Protein AF-A0A496Z1J7-F1 (afdb_monomer_lite)

Structure (mmCIF, N/CA/C/O backbone):
data_AF-A0A496Z1J7-F1
#
_entry.id   AF-A0A496Z1J7-F1
#
loop_
_atom_site.group_PDB
_atom_site.id
_atom_site.type_symbol
_atom_site.label_atom_id
_atom_site.label_alt_id
_atom_site.label_comp_id
_atom_site.label_asym_id
_atom_site.label_entity_id
_atom_site.label_seq_id
_atom_site.pdbx_PDB_ins_code
_atom_site.Cartn_x
_atom_site.Cartn_y
_atom_site.Cartn_z
_atom_site.occupancy
_atom_site.B_iso_or_equiv
_atom_site.auth_seq_id
_atom_site.auth_comp_id
_atom_site.auth_asym_id
_atom_site.auth_atom_id
_atom_site.pdbx_PDB_model_num
ATOM 1 N N . MET A 1 1 ? 1.223 25.699 -10.472 1.00 39.59 1 MET A N 1
ATOM 2 C CA . MET A 1 1 ? 1.418 24.495 -11.311 1.00 39.59 1 MET A CA 1
ATOM 3 C C . MET A 1 1 ? 0.111 23.728 -11.286 1.00 39.59 1 MET A C 1
ATOM 5 O O . MET A 1 1 ? -0.412 23.549 -10.197 1.00 39.59 1 MET A O 1
ATOM 9 N N . ALA A 1 2 ? -0.450 23.367 -12.440 1.00 40.69 2 ALA A N 1
ATOM 10 C CA . ALA A 1 2 ? -1.677 22.571 -12.484 1.00 40.69 2 ALA A CA 1
ATOM 11 C C . ALA A 1 2 ? -1.389 21.145 -11.988 1.00 40.69 2 ALA A C 1
ATOM 13 O O . ALA A 1 2 ? -0.360 20.569 -12.355 1.00 40.69 2 ALA A O 1
ATOM 14 N N . GLU A 1 3 ? -2.265 20.592 -11.147 1.00 50.66 3 GLU A N 1
ATOM 15 C CA . GLU A 1 3 ? -2.193 19.182 -10.765 1.00 50.66 3 GLU A CA 1
ATOM 16 C C . GLU A 1 3 ? -2.342 18.313 -12.017 1.00 50.66 3 GLU A C 1
ATOM 18 O O . GLU A 1 3 ? -3.267 18.493 -12.810 1.00 50.66 3 GLU A O 1
ATOM 23 N N . ARG A 1 4 ? -1.406 17.381 -12.228 1.00 54.38 4 ARG A N 1
ATOM 24 C CA . ARG A 1 4 ? -1.521 16.417 -13.324 1.00 54.38 4 ARG A CA 1
ATOM 25 C C . ARG A 1 4 ? -2.583 15.375 -12.962 1.00 54.38 4 ARG A C 1
ATOM 27 O O . ARG A 1 4 ? -2.565 14.895 -11.826 1.00 54.38 4 ARG A O 1
ATOM 34 N N . PRO A 1 5 ? -3.472 14.995 -13.896 1.00 50.28 5 PRO A N 1
ATOM 35 C CA . PRO A 1 5 ? -4.477 13.973 -13.640 1.00 50.28 5 PRO A CA 1
ATOM 36 C C . PRO A 1 5 ? -3.795 12.653 -13.265 1.00 50.28 5 PRO A C 1
ATOM 38 O O . PRO A 1 5 ? -2.957 12.132 -14.003 1.00 50.28 5 PRO A O 1
ATOM 41 N N . ARG A 1 6 ? -4.140 12.128 -12.089 1.00 60.84 6 ARG A N 1
ATOM 42 C CA . ARG A 1 6 ? -3.667 10.834 -11.589 1.00 60.84 6 ARG A CA 1
ATOM 43 C C . ARG A 1 6 ? -4.755 9.811 -11.833 1.00 60.84 6 ARG A C 1
ATOM 45 O O . ARG A 1 6 ? -5.913 10.053 -11.503 1.00 60.84 6 ARG A O 1
ATOM 52 N N . TRP A 1 7 ? -4.378 8.677 -12.400 1.00 60.06 7 TRP A N 1
ATOM 53 C CA . TRP A 1 7 ? -5.325 7.616 -12.700 1.00 60.06 7 TRP A CA 1
ATOM 54 C C . TRP A 1 7 ? -5.274 6.590 -11.563 1.00 60.06 7 TRP A C 1
ATOM 56 O O . TRP A 1 7 ? -4.186 6.068 -11.285 1.00 60.06 7 TRP A O 1
ATOM 66 N N . PRO A 1 8 ? -6.400 6.312 -10.879 1.00 62.84 8 PRO A N 1
ATOM 67 C CA . PRO A 1 8 ? -6.435 5.275 -9.859 1.00 62.84 8 PRO A CA 1
ATOM 68 C C . PRO A 1 8 ? -6.293 3.910 -10.542 1.00 62.84 8 PRO A C 1
ATOM 70 O O . PRO A 1 8 ? -7.141 3.513 -11.336 1.00 62.84 8 PRO A O 1
ATOM 73 N N . GLY A 1 9 ? -5.193 3.206 -10.265 1.00 66.88 9 GLY A N 1
ATOM 74 C CA . GLY A 1 9 ? -4.944 1.867 -10.811 1.00 66.88 9 GLY A CA 1
ATOM 75 C C . GLY A 1 9 ? -5.646 0.773 -10.005 1.00 66.88 9 GLY A C 1
ATOM 76 O O . GLY A 1 9 ? -6.247 -0.135 -10.569 1.00 66.88 9 GLY A O 1
ATOM 77 N N . PHE A 1 10 ? -5.595 0.881 -8.675 1.00 76.12 10 PHE A N 1
ATOM 78 C CA . PHE A 1 10 ? -6.224 -0.051 -7.737 1.00 76.12 10 PHE A CA 1
ATOM 79 C C . PHE A 1 10 ? -6.704 0.686 -6.494 1.00 76.12 10 PHE A C 1
ATOM 81 O O . PHE A 1 10 ? -6.102 1.688 -6.101 1.00 76.12 10 PHE A O 1
ATOM 88 N N . VAL A 1 11 ? -7.742 0.145 -5.862 1.00 86.50 11 VAL A N 1
ATOM 89 C CA . VAL A 1 11 ? -8.228 0.575 -4.553 1.00 86.50 11 VAL A CA 1
ATOM 90 C C . VAL A 1 11 ? -8.340 -0.631 -3.627 1.00 86.50 11 VAL A C 1
ATOM 92 O O . VAL A 1 11 ? -8.695 -1.719 -4.080 1.00 86.50 11 VAL A O 1
ATOM 95 N N . ASP A 1 12 ? -8.023 -0.435 -2.352 1.00 90.06 12 ASP A N 1
ATOM 96 C CA . ASP A 1 12 ? -8.300 -1.395 -1.285 1.00 90.06 12 ASP A CA 1
ATOM 97 C C . ASP A 1 12 ? -8.768 -0.662 -0.022 1.00 90.06 12 ASP A C 1
ATOM 99 O O . ASP A 1 12 ? -8.430 0.507 0.181 1.00 90.06 12 ASP A O 1
ATOM 103 N N . ILE A 1 13 ? -9.555 -1.327 0.818 1.00 91.19 13 ILE A N 1
ATOM 104 C CA . ILE A 1 13 ? -10.147 -0.743 2.027 1.00 91.19 13 ILE A CA 1
ATOM 105 C C . ILE A 1 13 ? -10.039 -1.728 3.189 1.00 91.19 13 ILE A C 1
ATOM 107 O O . ILE A 1 13 ? -10.219 -2.928 3.007 1.00 91.19 13 ILE A O 1
ATOM 111 N N . SER A 1 14 ? -9.732 -1.234 4.389 1.00 92.12 14 SER A N 1
ATOM 112 C CA . SER A 1 14 ? -9.737 -2.080 5.586 1.00 92.12 14 SER A CA 1
ATOM 113 C C . SER A 1 14 ? -11.168 -2.464 5.975 1.00 92.12 14 SER A C 1
ATOM 115 O O . SER A 1 14 ? -12.090 -1.673 5.793 1.00 92.12 14 SER A O 1
ATOM 117 N N . ASP A 1 15 ? -11.369 -3.638 6.581 1.00 90.31 15 ASP A N 1
ATOM 118 C CA . ASP A 1 15 ? -12.706 -4.148 6.949 1.00 90.31 15 ASP A CA 1
ATOM 119 C C . ASP A 1 15 ? -13.458 -3.213 7.909 1.00 90.31 15 ASP A C 1
ATOM 121 O O . ASP A 1 15 ? -14.684 -3.135 7.895 1.00 90.31 15 ASP A O 1
ATOM 125 N N . ASN A 1 16 ? -12.724 -2.467 8.739 1.00 86.06 16 ASN A N 1
ATOM 126 C CA . ASN A 1 16 ? -13.293 -1.449 9.625 1.00 86.06 16 ASN A CA 1
ATOM 127 C C . ASN A 1 16 ? -13.645 -0.128 8.913 1.00 86.06 16 ASN A C 1
ATOM 129 O O . ASN A 1 16 ? -14.025 0.835 9.577 1.00 86.06 16 ASN A O 1
ATOM 133 N N . GLY A 1 17 ? -13.446 -0.041 7.595 1.00 87.75 17 GLY A N 1
ATOM 134 C CA . GLY A 1 17 ? -13.676 1.147 6.772 1.00 87.75 17 GLY A CA 1
ATOM 135 C C . GLY A 1 17 ? -12.775 2.337 7.105 1.00 87.75 17 GLY A C 1
ATOM 136 O O . GLY A 1 17 ? -12.931 3.408 6.529 1.00 87.75 17 GLY A O 1
ATOM 137 N N . LYS A 1 18 ? -11.836 2.191 8.047 1.00 90.88 18 LYS A N 1
ATOM 138 C CA . LYS A 1 18 ? -11.060 3.308 8.591 1.00 90.88 18 LYS A CA 1
ATOM 139 C C . LYS A 1 18 ? -10.063 3.869 7.587 1.00 90.88 18 LYS A C 1
ATOM 141 O O . LYS A 1 18 ? -9.755 5.059 7.659 1.00 90.88 18 LYS A O 1
ATOM 146 N N . TYR A 1 19 ? -9.547 3.028 6.696 1.00 91.06 19 TYR A N 1
ATOM 147 C CA . TYR A 1 19 ? -8.493 3.395 5.767 1.00 91.06 19 TYR A CA 1
ATOM 148 C C . TYR A 1 19 ? -8.789 2.889 4.365 1.00 91.06 19 TYR A C 1
ATOM 150 O O . TYR A 1 19 ? -9.153 1.730 4.176 1.00 91.06 19 TYR A O 1
ATOM 158 N N . ILE A 1 20 ? -8.556 3.762 3.392 1.00 89.69 20 ILE A N 1
ATOM 159 C CA . ILE A 1 20 ? -8.670 3.474 1.966 1.00 89.69 20 ILE A CA 1
ATOM 160 C C . ILE A 1 20 ? -7.301 3.724 1.337 1.00 89.69 20 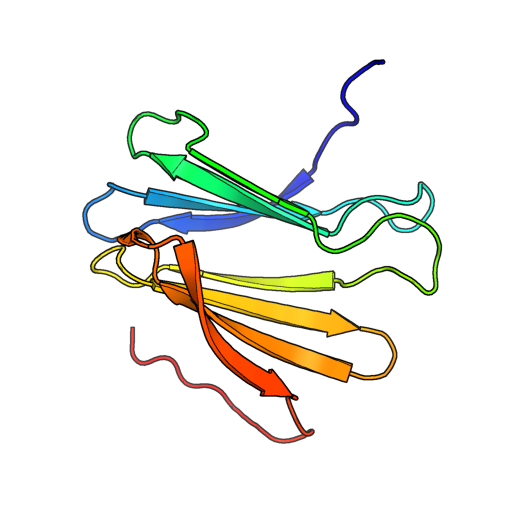ILE A C 1
ATOM 162 O O . ILE A 1 20 ? -6.646 4.729 1.622 1.00 89.69 20 ILE A O 1
ATOM 166 N N . VAL A 1 21 ? -6.857 2.811 0.483 1.00 87.81 21 VAL A N 1
ATOM 167 C CA . VAL A 1 21 ? -5.570 2.880 -0.207 1.00 87.81 21 VAL A CA 1
ATOM 168 C C . VAL A 1 21 ? -5.818 2.944 -1.702 1.00 87.81 21 VAL A C 1
ATOM 170 O O . VAL A 1 21 ? -6.439 2.045 -2.255 1.00 87.81 21 VAL A O 1
ATOM 173 N N . PHE A 1 22 ? -5.290 3.972 -2.362 1.00 86.12 22 PHE A N 1
ATOM 174 C CA . PHE A 1 22 ? -5.302 4.102 -3.815 1.00 86.12 22 PHE A CA 1
ATOM 175 C C . PHE A 1 22 ? -3.898 3.973 -4.371 1.00 86.12 22 PHE A C 1
ATOM 177 O O . PHE A 1 22 ? -2.978 4.659 -3.930 1.00 86.12 22 PHE A O 1
ATOM 184 N N . VAL A 1 23 ? -3.739 3.140 -5.391 1.00 81.06 23 VAL A N 1
ATOM 185 C CA . VAL A 1 23 ? -2.534 3.144 -6.213 1.00 81.06 23 VAL A CA 1
ATOM 186 C C . VAL A 1 23 ? -2.664 4.245 -7.257 1.00 81.06 23 VAL A C 1
ATOM 188 O O . VAL A 1 23 ? -3.565 4.212 -8.094 1.00 81.06 23 VAL A O 1
ATOM 191 N N . ASN A 1 24 ? -1.721 5.180 -7.237 1.00 77.50 24 ASN A N 1
ATOM 192 C CA . ASN A 1 24 ? -1.611 6.235 -8.232 1.00 77.50 24 ASN A CA 1
ATOM 193 C C . ASN A 1 24 ? -0.661 5.782 -9.333 1.00 77.50 24 ASN A C 1
ATOM 195 O O . ASN A 1 24 ? 0.510 5.486 -9.071 1.00 77.50 24 ASN A O 1
ATOM 199 N N . TRP A 1 25 ? -1.150 5.750 -10.568 1.00 70.88 25 TRP A N 1
ATOM 200 C CA . TRP A 1 25 ? -0.306 5.534 -11.734 1.00 70.88 25 TRP A CA 1
ATOM 201 C C . TRP A 1 25 ? -0.048 6.842 -12.467 1.00 70.88 25 TRP A C 1
ATOM 203 O O . TRP A 1 25 ? -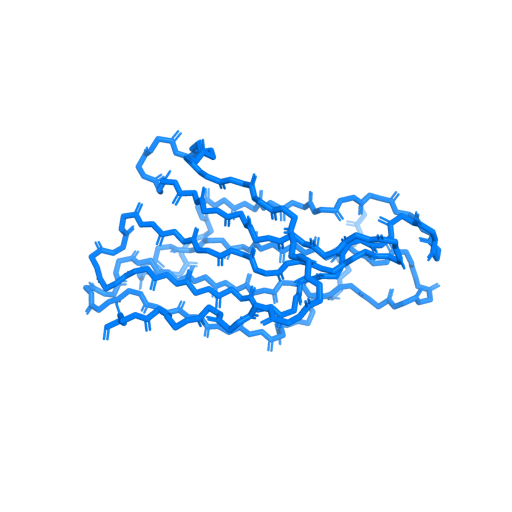0.967 7.596 -12.791 1.00 70.88 25 TRP A O 1
ATOM 213 N N . GLY A 1 26 ? 1.227 7.083 -12.754 1.00 61.34 26 GLY A N 1
ATOM 214 C CA . GLY A 1 26 ? 1.666 8.090 -13.700 1.00 61.34 26 GLY A CA 1
ATOM 215 C C . GLY A 1 26 ? 1.973 7.456 -15.056 1.00 61.34 26 GLY A C 1
ATOM 216 O O . GLY A 1 26 ? 2.498 6.345 -15.123 1.00 61.34 26 GLY A O 1
ATOM 217 N N . TRP A 1 27 ? 1.641 8.154 -16.142 1.00 55.38 27 TRP A N 1
ATOM 218 C CA . TRP A 1 27 ? 1.871 7.675 -17.505 1.00 55.38 27 TRP A CA 1
ATOM 219 C C . TRP A 1 27 ? 3.362 7.618 -17.887 1.00 55.38 27 TRP A C 1
ATOM 221 O O . TRP A 1 27 ? 4.164 8.472 -17.497 1.00 55.38 27 TRP A O 1
ATOM 231 N N . TYR A 1 28 ? 3.688 6.599 -18.691 1.00 46.81 28 TYR A N 1
ATOM 232 C CA . TYR A 1 28 ? 5.024 6.189 -19.155 1.00 46.81 28 TYR A CA 1
ATOM 233 C C . TYR A 1 28 ? 5.805 7.293 -19.887 1.00 46.81 28 TYR A C 1
ATOM 235 O O . TYR A 1 28 ? 7.024 7.387 -19.729 1.00 46.81 28 TYR A O 1
ATOM 243 N N . ASP A 1 29 ? 5.107 8.146 -20.639 1.00 48.59 29 ASP A N 1
ATOM 244 C CA . ASP A 1 29 ? 5.728 9.120 -21.545 1.00 48.59 29 ASP A CA 1
ATOM 245 C C . ASP A 1 29 ? 5.873 10.527 -20.944 1.00 48.59 29 ASP A C 1
ATOM 247 O O . ASP A 1 29 ? 6.621 11.350 -21.466 1.00 48.59 29 ASP A O 1
ATOM 251 N N . GLU A 1 30 ? 5.232 10.801 -19.803 1.00 48.94 30 GLU A N 1
ATOM 252 C CA . GLU A 1 30 ? 5.201 12.145 -19.200 1.00 48.94 30 GLU A CA 1
ATOM 253 C C . GLU A 1 30 ? 6.070 12.287 -17.940 1.00 48.94 30 GLU A C 1
ATOM 255 O O . GLU A 1 30 ? 6.036 13.319 -17.257 1.00 48.94 30 GLU A O 1
ATOM 260 N N . GLY A 1 31 ? 6.842 11.251 -17.598 1.00 49.00 31 GLY A N 1
ATOM 261 C CA . GLY A 1 31 ? 7.564 11.198 -16.325 1.00 49.00 31 GLY A CA 1
ATOM 262 C C . GLY A 1 31 ? 6.616 11.073 -15.131 1.00 49.00 31 GLY A C 1
ATOM 263 O O . GLY A 1 31 ? 6.868 11.662 -14.081 1.00 49.00 31 GLY A O 1
ATOM 264 N N . GLY A 1 32 ? 5.505 10.357 -15.316 1.00 50.75 32 GLY A N 1
ATOM 265 C CA . GLY A 1 32 ? 4.509 10.149 -14.280 1.00 50.75 32 GLY A CA 1
ATOM 266 C C . GLY A 1 32 ? 5.060 9.379 -13.076 1.00 50.75 32 GLY A C 1
ATOM 267 O O . GLY A 1 32 ? 5.950 8.544 -13.197 1.00 50.75 32 GLY A O 1
ATOM 268 N N . PHE A 1 33 ? 4.509 9.667 -11.900 1.00 58.00 33 PHE A N 1
ATOM 269 C CA . PHE A 1 33 ? 4.911 9.054 -10.639 1.00 58.00 33 PHE A CA 1
ATOM 270 C C . PHE A 1 33 ? 4.044 7.829 -10.343 1.00 58.00 33 PHE A C 1
ATOM 272 O O . PHE A 1 33 ? 2.818 7.921 -10.344 1.00 58.00 33 PHE A O 1
ATOM 279 N N . GLY A 1 34 ? 4.676 6.689 -10.060 1.00 70.38 34 GLY A N 1
ATOM 280 C CA . GLY A 1 34 ? 4.013 5.581 -9.379 1.00 70.38 34 GLY A CA 1
ATOM 281 C C . GLY A 1 34 ? 3.948 5.895 -7.890 1.00 70.38 34 GLY A C 1
ATOM 282 O O . GLY A 1 34 ? 4.964 6.227 -7.284 1.00 70.38 34 GLY A O 1
ATOM 283 N N . GLY A 1 35 ? 2.774 5.822 -7.281 1.00 78.00 35 GLY A N 1
ATOM 284 C CA . GLY A 1 35 ? 2.610 6.189 -5.882 1.00 78.00 35 GLY A CA 1
ATOM 285 C C . GLY A 1 35 ? 1.427 5.510 -5.232 1.00 78.00 35 GLY A C 1
ATOM 286 O O . GLY A 1 35 ? 0.706 4.737 -5.861 1.00 78.00 35 GLY A O 1
ATOM 287 N N . ILE A 1 36 ? 1.236 5.812 -3.956 1.00 81.56 36 ILE A N 1
ATOM 288 C CA . ILE A 1 36 ? 0.066 5.394 -3.198 1.00 81.56 36 ILE A CA 1
ATOM 289 C C . ILE A 1 36 ? -0.451 6.571 -2.389 1.00 81.56 36 ILE A C 1
ATOM 291 O O . ILE A 1 36 ? 0.332 7.241 -1.716 1.00 81.56 36 ILE A O 1
ATOM 295 N N . SER A 1 37 ? -1.760 6.780 -2.428 1.00 85.81 37 SER A N 1
ATOM 296 C CA . SER A 1 37 ? -2.461 7.704 -1.545 1.00 85.81 37 SER A CA 1
ATOM 297 C C . SER A 1 37 ? -3.273 6.930 -0.514 1.00 85.81 37 SER A C 1
ATOM 299 O O . SER A 1 37 ? -3.929 5.939 -0.828 1.00 85.81 37 SER A O 1
ATOM 301 N N . PHE A 1 38 ? -3.218 7.398 0.726 1.00 86.38 38 PHE A N 1
ATOM 302 C CA . PHE A 1 38 ? -3.943 6.871 1.871 1.00 86.38 38 PHE A CA 1
ATOM 303 C C . PHE A 1 38 ? -5.001 7.872 2.271 1.00 86.38 38 PHE A C 1
ATOM 305 O O . PHE A 1 38 ? -4.678 9.037 2.501 1.00 86.38 38 PHE A O 1
ATOM 312 N N . TYR A 1 39 ? -6.225 7.401 2.426 1.00 89.62 39 TYR A N 1
ATOM 313 C CA . TYR A 1 39 ? -7.347 8.192 2.896 1.00 89.62 39 TYR A CA 1
ATOM 314 C C . TYR A 1 39 ? -7.928 7.572 4.160 1.00 89.62 39 TYR A C 1
ATOM 316 O O . TYR A 1 39 ? -7.756 6.375 4.411 1.00 89.62 39 TYR A O 1
ATOM 324 N N . ASN A 1 40 ? -8.605 8.381 4.967 1.00 91.31 40 ASN A N 1
ATOM 325 C CA . ASN A 1 40 ? -9.470 7.857 6.018 1.00 91.31 40 ASN A CA 1
ATOM 326 C C . ASN A 1 40 ? -10.826 7.411 5.431 1.00 91.31 40 ASN A C 1
ATOM 328 O O . ASN A 1 40 ? -11.130 7.669 4.266 1.00 91.31 40 ASN A O 1
ATOM 332 N N . GLY A 1 41 ? -11.665 6.781 6.255 1.00 89.50 41 GLY A N 1
ATOM 333 C CA . GLY A 1 41 ? -13.020 6.365 5.871 1.00 89.50 41 GLY A CA 1
ATOM 334 C C . GLY A 1 41 ? -13.975 7.501 5.486 1.00 89.50 41 GLY A C 1
ATOM 335 O O . GLY A 1 41 ? -15.016 7.237 4.896 1.00 89.50 41 GLY A O 1
ATOM 336 N N . ASN A 1 42 ? -13.617 8.756 5.777 1.00 93.06 42 ASN A N 1
ATOM 337 C CA . ASN A 1 42 ? -14.379 9.940 5.373 1.00 93.06 42 ASN A CA 1
ATOM 338 C C . ASN A 1 42 ? -13.920 10.503 4.016 1.00 93.06 42 ASN A C 1
ATOM 340 O O . ASN A 1 42 ? -14.536 11.434 3.507 1.00 93.06 42 ASN A O 1
ATOM 344 N N . GLY A 1 43 ? -12.851 9.955 3.425 1.00 88.69 43 GLY A N 1
ATOM 345 C CA . GLY A 1 43 ? -12.280 10.434 2.168 1.00 88.69 43 GLY A CA 1
ATOM 346 C C . GLY A 1 43 ? -11.238 11.547 2.315 1.00 88.69 43 GLY A C 1
ATOM 347 O O . GLY A 1 43 ? -10.835 12.121 1.306 1.00 88.69 43 GLY A O 1
ATOM 348 N N . ASP A 1 44 ? -10.754 11.838 3.525 1.00 91.88 44 ASP A N 1
ATOM 349 C CA . ASP A 1 44 ? -9.664 12.798 3.725 1.00 91.88 44 ASP A CA 1
ATOM 350 C C . ASP A 1 44 ? -8.317 12.147 3.414 1.00 91.88 44 ASP A C 1
ATOM 352 O O . ASP A 1 44 ? -8.006 11.069 3.930 1.00 91.88 44 ASP A O 1
ATOM 356 N N . LEU A 1 45 ? -7.487 12.819 2.612 1.00 89.06 45 LEU A N 1
ATOM 357 C CA . LEU A 1 45 ? -6.126 12.374 2.322 1.00 89.06 45 LEU A CA 1
ATOM 358 C C . LEU A 1 45 ? -5.273 12.446 3.598 1.00 89.06 45 LEU A C 1
ATOM 360 O O . LEU A 1 45 ? -5.009 13.520 4.129 1.00 89.06 45 LEU A O 1
ATOM 364 N N . LEU A 1 46 ? -4.797 11.294 4.063 1.00 86.88 46 LEU A N 1
ATOM 365 C CA . LEU A 1 46 ? -3.909 11.172 5.219 1.00 86.88 46 LEU A CA 1
ATOM 366 C C . LEU A 1 46 ? -2.437 11.243 4.827 1.00 86.88 46 LEU A C 1
ATOM 368 O O . LEU A 1 46 ? -1.615 11.793 5.560 1.00 86.88 46 LEU A O 1
ATOM 372 N N . LYS A 1 47 ? -2.080 10.605 3.709 1.00 83.50 47 LYS A N 1
ATOM 373 C CA . LYS A 1 47 ? -0.692 10.497 3.264 1.00 83.50 47 LYS A CA 1
ATOM 374 C C . LYS A 1 47 ? -0.611 10.184 1.788 1.00 83.50 47 LYS A C 1
ATOM 376 O O . LYS A 1 47 ? -1.422 9.439 1.254 1.00 83.50 47 LYS A O 1
ATOM 381 N N . GLU A 1 48 ? 0.464 10.647 1.178 1.00 82.81 48 GLU A N 1
ATOM 382 C CA . GLU A 1 48 ? 0.883 10.196 -0.132 1.00 82.81 48 GLU A CA 1
ATOM 383 C C . GLU A 1 48 ? 2.333 9.716 -0.091 1.00 82.81 48 GLU A C 1
ATOM 385 O O . GLU A 1 48 ? 3.192 10.313 0.561 1.00 82.81 48 GLU A O 1
ATOM 390 N N . ILE A 1 49 ? 2.599 8.605 -0.771 1.00 77.50 49 ILE A N 1
ATOM 391 C CA . ILE A 1 49 ? 3.940 8.077 -0.986 1.00 77.50 49 ILE A CA 1
ATOM 392 C C . ILE A 1 49 ? 4.185 8.061 -2.483 1.00 77.50 49 ILE A C 1
ATOM 394 O O . ILE A 1 49 ? 3.509 7.351 -3.224 1.00 77.50 49 ILE A O 1
ATOM 398 N N . SER A 1 50 ? 5.174 8.832 -2.916 1.00 75.88 50 SER A N 1
ATOM 399 C CA . SER A 1 50 ? 5.608 8.877 -4.306 1.00 75.88 50 SER A CA 1
ATOM 400 C C . SER A 1 50 ? 6.880 8.050 -4.475 1.00 75.88 50 SER A C 1
ATOM 402 O O . SER A 1 50 ? 7.876 8.270 -3.783 1.00 75.88 50 SER A O 1
ATOM 404 N N . PHE A 1 51 ? 6.856 7.082 -5.388 1.00 69.25 51 PHE A N 1
ATOM 405 C CA . PHE A 1 51 ? 8.004 6.251 -5.728 1.00 69.25 51 PHE A CA 1
ATOM 406 C C . PHE A 1 51 ? 8.676 6.783 -7.000 1.00 69.25 51 PHE A C 1
ATOM 408 O O . PHE A 1 51 ? 8.560 6.203 -8.074 1.00 69.25 51 PHE A O 1
ATOM 415 N N . GLY A 1 52 ? 9.435 7.871 -6.831 1.00 59.94 52 GLY A N 1
ATOM 416 C CA . GLY A 1 52 ? 10.471 8.319 -7.767 1.00 59.94 52 GLY A CA 1
ATOM 417 C C . GLY A 1 52 ? 10.028 9.270 -8.884 1.00 59.94 52 GLY A C 1
ATOM 418 O O . GLY A 1 52 ? 9.000 9.082 -9.526 1.00 59.94 52 GLY A O 1
ATOM 419 N N . SER A 1 53 ? 10.871 10.280 -9.120 1.00 48.53 53 SER A N 1
ATOM 420 C CA . SER A 1 53 ? 10.782 11.308 -10.161 1.00 48.53 53 SER A CA 1
ATOM 421 C C . SER A 1 53 ? 11.581 10.948 -11.418 1.00 48.53 53 SER A C 1
ATOM 423 O O . SER A 1 53 ? 12.806 10.871 -11.357 1.00 48.53 53 SER A O 1
ATOM 425 N N . GLY A 1 54 ? 10.900 10.860 -12.564 1.00 44.66 54 GLY A N 1
ATOM 426 C CA . GLY A 1 54 ? 11.472 11.180 -13.879 1.00 44.66 54 GLY A CA 1
ATOM 427 C C . GLY A 1 54 ? 12.103 10.038 -14.695 1.00 44.66 54 GLY A C 1
ATOM 428 O O . GLY A 1 54 ? 13.038 9.366 -14.268 1.00 44.66 54 GLY A O 1
ATOM 429 N N . GLY A 1 55 ? 11.641 9.920 -15.948 1.00 47.12 55 GLY A N 1
ATOM 430 C CA . GLY A 1 55 ? 12.291 9.195 -17.050 1.00 47.12 55 GLY A CA 1
ATOM 431 C C . GLY A 1 55 ? 12.099 7.670 -17.076 1.00 47.12 55 GLY A C 1
ATOM 432 O O . GLY A 1 55 ? 11.931 7.026 -16.045 1.00 47.12 55 GLY A O 1
ATOM 433 N N . LYS A 1 56 ? 12.191 7.067 -18.277 1.00 49.91 56 LYS A N 1
ATOM 434 C CA . LYS A 1 56 ? 12.000 5.617 -18.543 1.00 49.91 56 LYS A CA 1
ATOM 435 C C . LYS A 1 56 ? 12.804 4.669 -17.632 1.00 49.91 56 LYS A C 1
ATOM 437 O O . LYS A 1 56 ? 12.464 3.492 -17.538 1.00 49.91 56 LYS A O 1
ATOM 442 N N . SER A 1 57 ? 13.879 5.147 -17.004 1.00 49.38 57 SER A N 1
ATOM 443 C CA . SER A 1 57 ? 14.796 4.375 -16.154 1.00 49.38 57 SER A CA 1
ATOM 444 C C . SER A 1 57 ? 14.562 4.520 -14.645 1.00 49.38 57 SER A C 1
ATOM 446 O O . SER A 1 57 ? 15.133 3.729 -13.899 1.00 49.38 57 SER A O 1
ATOM 448 N N . GLY A 1 58 ? 13.768 5.502 -14.199 1.00 50.97 58 GLY A N 1
ATOM 449 C CA . GLY A 1 58 ? 13.479 5.768 -12.779 1.00 50.97 58 GLY A CA 1
ATOM 450 C C . GLY A 1 58 ? 12.093 5.310 -12.316 1.00 50.97 58 GLY A C 1
ATOM 451 O O . GLY A 1 58 ? 11.761 5.441 -11.138 1.00 50.97 58 GLY A O 1
ATOM 452 N N . LEU A 1 59 ? 11.274 4.780 -13.230 1.00 56.91 59 LEU A N 1
ATOM 453 C CA . LEU A 1 59 ? 9.901 4.375 -12.941 1.00 56.91 59 LEU A CA 1
ATOM 454 C C . LEU A 1 59 ? 9.878 3.094 -12.102 1.00 56.91 59 LEU A C 1
ATOM 456 O O . LEU A 1 59 ? 10.132 1.992 -12.600 1.00 56.91 59 LEU A O 1
ATOM 460 N N . ARG A 1 60 ? 9.530 3.239 -10.821 1.00 66.44 60 ARG A N 1
ATOM 461 C CA . ARG A 1 60 ? 9.069 2.129 -9.988 1.00 66.44 60 ARG A CA 1
ATOM 462 C C . ARG A 1 60 ? 7.554 2.008 -10.144 1.00 66.44 60 ARG A C 1
ATOM 464 O O . ARG A 1 60 ? 6.796 2.883 -9.741 1.00 66.44 60 ARG A O 1
ATOM 471 N N . TRP A 1 61 ? 7.124 0.900 -10.728 1.00 70.81 61 TRP A N 1
ATOM 472 C CA . TRP A 1 61 ? 5.728 0.600 -11.008 1.00 70.81 61 TRP A CA 1
ATOM 473 C C . TRP A 1 61 ? 5.092 -0.036 -9.788 1.00 70.81 61 TRP A C 1
ATOM 475 O O . TRP A 1 61 ? 5.605 -1.029 -9.284 1.00 70.81 61 TRP A O 1
ATOM 485 N N . ILE A 1 62 ? 3.956 0.477 -9.331 1.00 74.94 62 ILE A N 1
ATOM 486 C CA . ILE A 1 62 ? 3.162 -0.232 -8.329 1.00 74.94 62 ILE A CA 1
ATOM 487 C C . ILE A 1 62 ? 2.275 -1.235 -9.058 1.00 74.94 6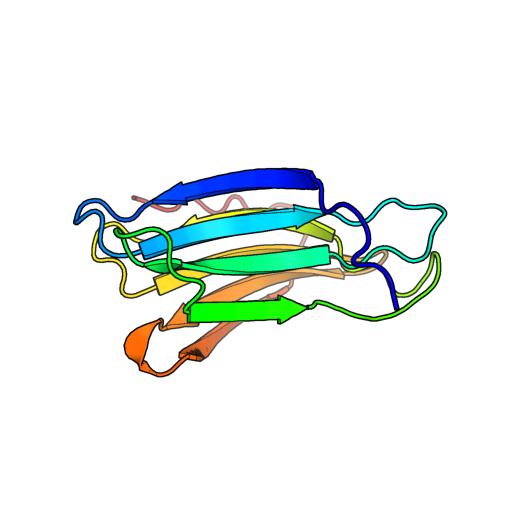2 ILE A C 1
ATOM 489 O O . ILE A 1 62 ? 1.364 -0.852 -9.790 1.00 74.94 62 ILE A O 1
ATOM 493 N N . ARG A 1 63 ? 2.572 -2.523 -8.881 1.00 76.12 63 ARG A N 1
ATOM 494 C CA . ARG A 1 63 ? 1.826 -3.633 -9.488 1.00 76.12 63 ARG A CA 1
ATOM 495 C C . ARG A 1 63 ? 0.572 -3.966 -8.698 1.00 76.12 63 ARG A C 1
ATOM 497 O O . ARG A 1 63 ? -0.427 -4.348 -9.293 1.00 76.12 63 ARG A O 1
ATOM 504 N N . LYS A 1 64 ? 0.645 -3.852 -7.372 1.00 78.88 64 LYS A N 1
ATOM 505 C CA . LYS A 1 64 ? -0.475 -4.099 -6.467 1.00 78.88 64 LYS A CA 1
ATOM 506 C C . LYS A 1 64 ? -0.223 -3.413 -5.132 1.00 78.88 64 LYS A C 1
ATOM 508 O O . LYS A 1 64 ? 0.923 -3.321 -4.693 1.00 78.88 64 LYS A O 1
ATOM 513 N N . ALA A 1 65 ? -1.294 -2.996 -4.481 1.00 83.12 65 ALA A N 1
ATOM 514 C CA . ALA A 1 65 ? -1.288 -2.675 -3.067 1.00 83.12 65 ALA A CA 1
ATOM 515 C C . ALA A 1 65 ? -2.455 -3.389 -2.389 1.00 83.12 65 ALA A C 1
ATOM 517 O O . ALA A 1 65 ? -3.442 -3.709 -3.052 1.00 83.12 65 ALA A O 1
ATOM 518 N N . CYS A 1 66 ? -2.318 -3.660 -1.098 1.00 87.44 66 CYS A N 1
ATOM 519 C CA . CYS A 1 66 ? -3.424 -4.111 -0.266 1.00 87.44 66 CYS A CA 1
ATOM 520 C C . CYS A 1 66 ? -3.249 -3.628 1.171 1.00 87.44 66 CYS A C 1
ATOM 522 O O . CYS A 1 66 ? -2.116 -3.434 1.623 1.00 87.44 66 CYS A O 1
ATOM 524 N N . ILE A 1 67 ? -4.354 -3.467 1.885 1.00 89.75 67 ILE A N 1
ATOM 525 C CA . ILE A 1 67 ? -4.397 -3.126 3.303 1.00 89.75 67 ILE A CA 1
ATOM 526 C C . ILE A 1 67 ? -4.889 -4.333 4.110 1.00 89.75 67 ILE A C 1
ATOM 528 O O . ILE A 1 67 ? -5.686 -5.137 3.636 1.00 89.75 67 ILE A O 1
ATOM 532 N N . SER A 1 68 ? -4.366 -4.520 5.320 1.00 90.62 68 SER A N 1
ATOM 533 C CA . SER A 1 68 ? -4.838 -5.579 6.212 1.00 90.62 68 SER A CA 1
ATOM 534 C C . SER A 1 68 ? -6.255 -5.285 6.710 1.00 90.62 68 SER A C 1
ATOM 536 O O . SER A 1 68 ? -6.642 -4.124 6.849 1.00 90.62 68 SER A O 1
ATOM 538 N N . ARG A 1 69 ? -7.014 -6.338 7.051 1.00 88.25 69 ARG A N 1
ATOM 539 C CA . ARG A 1 69 ? -8.386 -6.221 7.586 1.00 88.25 69 ARG A CA 1
ATOM 540 C C . ARG A 1 69 ? -8.490 -5.256 8.768 1.00 88.25 69 ARG A C 1
ATOM 542 O O . ARG A 1 69 ? -9.396 -4.433 8.837 1.00 88.25 69 ARG A O 1
ATOM 549 N N . ASP A 1 70 ? -7.529 -5.333 9.686 1.00 89.56 70 ASP A N 1
ATOM 550 C CA . ASP A 1 70 ? -7.457 -4.471 10.870 1.00 89.56 70 ASP A CA 1
ATOM 551 C C . ASP A 1 70 ? -7.013 -3.026 10.556 1.00 89.56 70 ASP A C 1
ATOM 553 O O . ASP A 1 70 ? -7.095 -2.146 11.415 1.00 89.56 70 ASP A O 1
ATOM 557 N N . GLY A 1 71 ? -6.562 -2.762 9.328 1.00 89.31 71 GLY A N 1
ATOM 558 C CA . GLY A 1 71 ? -6.071 -1.466 8.874 1.00 89.31 71 GLY A CA 1
ATOM 559 C C . GLY A 1 71 ? -4.701 -1.080 9.435 1.00 89.31 71 GLY A C 1
ATOM 560 O O . GLY A 1 71 ? -4.285 0.067 9.281 1.00 89.31 71 GLY A O 1
ATOM 561 N N . ASN A 1 72 ? -3.993 -1.994 10.103 1.00 90.75 72 ASN A N 1
ATOM 562 C CA . ASN A 1 72 ? -2.703 -1.696 10.723 1.00 90.75 72 ASN A CA 1
ATOM 563 C C . ASN A 1 72 ? -1.521 -1.833 9.766 1.00 90.75 72 ASN A C 1
ATOM 565 O O . ASN A 1 72 ? -0.458 -1.275 10.039 1.00 90.75 72 ASN A O 1
ATOM 569 N N . TYR A 1 73 ? -1.681 -2.544 8.654 1.00 90.69 73 TYR A N 1
ATOM 570 C CA . TYR A 1 73 ? -0.616 -2.791 7.695 1.00 90.69 73 TYR A CA 1
ATOM 571 C C . TYR A 1 73 ? -1.081 -2.537 6.272 1.00 90.69 73 TYR A C 1
ATOM 573 O O . TYR A 1 73 ? -2.244 -2.736 5.941 1.00 90.69 73 TYR A O 1
ATOM 581 N N . TYR A 1 74 ? -0.147 -2.172 5.401 1.00 89.12 74 TYR A N 1
ATOM 582 C CA . TYR A 1 74 ? -0.355 -2.279 3.962 1.00 89.12 74 TYR A CA 1
ATOM 583 C C . TYR A 1 74 ? 0.889 -2.828 3.285 1.00 89.12 74 TYR A C 1
ATOM 585 O O . TYR A 1 74 ? 2.020 -2.547 3.693 1.00 89.12 74 TYR A O 1
ATOM 593 N N . ALA A 1 75 ? 0.670 -3.614 2.240 1.00 87.75 75 ALA A N 1
ATOM 594 C CA . ALA A 1 75 ? 1.719 -4.168 1.410 1.00 87.75 75 ALA A CA 1
ATOM 595 C C . ALA A 1 75 ? 1.692 -3.515 0.032 1.00 87.75 75 ALA A C 1
ATOM 597 O O . ALA A 1 75 ? 0.631 -3.261 -0.536 1.00 87.75 75 ALA A O 1
ATOM 598 N N . ILE A 1 76 ? 2.877 -3.276 -0.515 1.00 84.75 76 ILE A N 1
ATOM 599 C CA . ILE A 1 76 ? 3.077 -2.760 -1.863 1.00 84.75 76 ILE A CA 1
ATOM 600 C C . ILE A 1 76 ? 3.925 -3.763 -2.620 1.00 84.75 76 ILE A C 1
ATOM 602 O O . ILE A 1 76 ? 5.072 -4.000 -2.248 1.00 84.75 76 ILE A O 1
ATOM 606 N N . ALA A 1 77 ? 3.391 -4.298 -3.711 1.00 82.81 77 ALA A N 1
ATOM 607 C CA . ALA A 1 77 ? 4.184 -4.968 -4.724 1.00 82.81 77 ALA A CA 1
ATOM 608 C C . ALA A 1 77 ? 4.602 -3.929 -5.763 1.00 82.81 77 ALA A C 1
ATOM 610 O O . ALA A 1 77 ? 3.767 -3.350 -6.464 1.00 82.81 77 ALA A O 1
ATOM 611 N N . SER A 1 78 ? 5.904 -3.693 -5.852 1.00 78.94 78 SER A N 1
ATOM 612 C CA . SER A 1 78 ? 6.492 -2.768 -6.807 1.00 78.94 78 SER A CA 1
ATOM 613 C C . SER A 1 78 ? 7.435 -3.490 -7.753 1.00 78.94 78 SER A C 1
ATOM 615 O O . SER A 1 78 ? 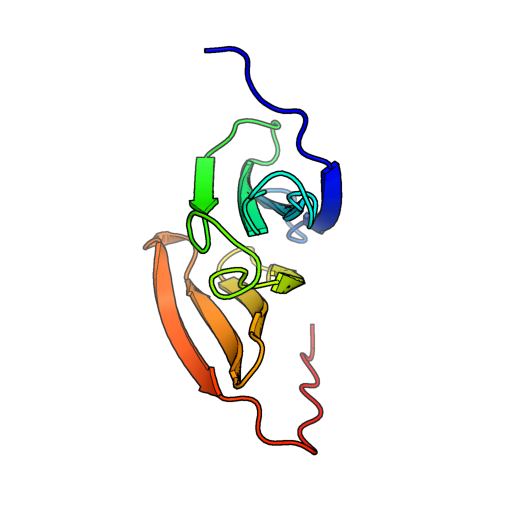8.116 -4.438 -7.372 1.00 78.94 78 SER A O 1
ATOM 617 N N . ASP A 1 79 ? 7.481 -3.023 -8.987 1.00 76.44 79 ASP A N 1
ATOM 618 C CA . ASP A 1 79 ? 8.339 -3.542 -10.031 1.00 76.44 79 ASP A CA 1
ATOM 619 C C . ASP A 1 79 ? 9.249 -2.431 -10.552 1.00 76.44 79 ASP A C 1
ATOM 621 O O . ASP A 1 79 ? 8.860 -1.270 -10.683 1.00 76.44 79 ASP A O 1
ATOM 625 N N . HIS A 1 80 ? 10.492 -2.787 -10.819 1.00 72.94 80 HIS A N 1
ATOM 626 C CA . HIS A 1 80 ? 11.487 -1.918 -11.417 1.00 72.94 80 HIS A CA 1
ATOM 627 C C . HIS A 1 80 ? 12.252 -2.751 -12.432 1.00 72.94 80 HIS A C 1
ATOM 629 O O . HIS A 1 80 ? 12.425 -3.947 -12.217 1.00 72.94 80 HIS A O 1
ATOM 635 N N . ARG A 1 81 ? 12.781 -2.113 -13.485 1.00 69.06 81 ARG A N 1
ATOM 636 C CA . ARG A 1 81 ? 13.411 -2.784 -14.641 1.00 69.06 81 ARG A CA 1
ATOM 637 C C . ARG A 1 81 ? 14.313 -3.974 -14.279 1.00 69.06 81 ARG A C 1
AT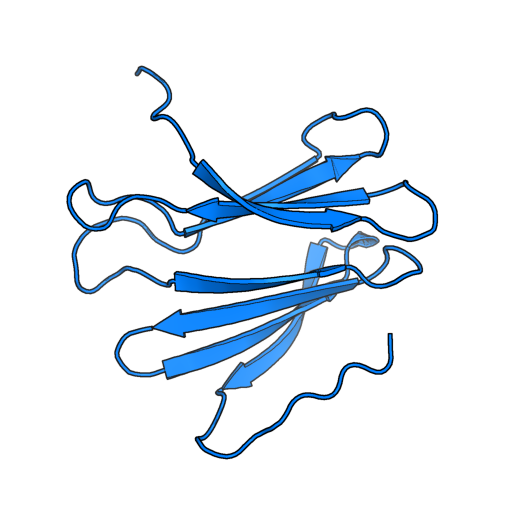OM 639 O O . ARG A 1 81 ? 14.336 -4.952 -15.012 1.00 69.06 81 ARG A O 1
ATOM 646 N N . ASN A 1 82 ? 15.027 -3.881 -13.157 1.00 66.88 82 ASN A N 1
ATOM 647 C CA . ASN A 1 82 ? 15.966 -4.905 -12.710 1.00 66.88 82 ASN A CA 1
ATOM 648 C C . ASN A 1 82 ? 15.589 -5.574 -11.379 1.00 66.88 82 ASN A C 1
ATOM 650 O O . ASN A 1 82 ? 16.297 -6.483 -10.977 1.00 66.88 82 ASN A O 1
ATOM 654 N N . ASN A 1 83 ? 14.563 -5.105 -10.655 1.00 72.94 83 ASN A N 1
ATOM 655 C CA . ASN A 1 83 ? 14.275 -5.548 -9.285 1.00 72.94 83 ASN A CA 1
ATOM 656 C C . ASN A 1 83 ? 12.809 -5.301 -8.898 1.00 72.94 83 ASN A C 1
ATOM 658 O O . ASN A 1 83 ? 12.420 -4.161 -8.634 1.00 72.94 83 ASN A O 1
ATOM 662 N N . SER A 1 84 ? 12.028 -6.371 -8.764 1.00 79.38 84 SER A N 1
ATOM 663 C CA . SER A 1 84 ? 10.724 -6.332 -8.095 1.00 79.38 84 SER A CA 1
ATOM 664 C C . SER A 1 84 ? 10.891 -6.423 -6.575 1.00 79.38 84 SER A C 1
ATOM 666 O O . SER A 1 84 ? 11.767 -7.134 -6.082 1.00 79.38 84 SER A O 1
ATOM 668 N N . LYS A 1 85 ? 10.066 -5.700 -5.815 1.00 82.06 85 LYS A N 1
ATOM 669 C CA . LYS A 1 85 ? 10.077 -5.685 -4.345 1.00 82.06 85 LYS A CA 1
ATOM 670 C C . LYS A 1 85 ? 8.676 -5.765 -3.775 1.00 82.06 85 LYS A C 1
ATOM 672 O O . LYS A 1 85 ? 7.758 -5.157 -4.326 1.00 82.06 85 LYS A O 1
ATOM 677 N N . VAL A 1 86 ? 8.548 -6.417 -2.626 1.00 84.75 86 VAL A N 1
ATOM 678 C CA . VAL A 1 86 ? 7.377 -6.265 -1.763 1.00 84.75 86 VAL A CA 1
ATOM 679 C C . VAL A 1 86 ? 7.797 -5.534 -0.500 1.00 84.75 86 VAL A C 1
ATOM 681 O O . VAL A 1 86 ? 8.761 -5.917 0.160 1.00 84.75 86 VAL A O 1
ATOM 684 N N . THR A 1 87 ? 7.073 -4.472 -0.175 1.00 86.00 87 THR A N 1
ATOM 685 C CA . THR A 1 87 ? 7.313 -3.672 1.024 1.00 86.00 87 THR A CA 1
ATOM 686 C C . THR A 1 87 ? 6.055 -3.678 1.879 1.00 86.00 87 THR A C 1
ATOM 688 O O . THR A 1 87 ? 4.982 -3.319 1.398 1.00 86.00 87 THR A O 1
ATOM 691 N N . LEU A 1 88 ? 6.187 -4.095 3.136 1.00 89.62 88 LEU A N 1
ATOM 692 C CA . LEU A 1 88 ? 5.144 -4.045 4.152 1.00 89.62 88 LEU A CA 1
ATOM 693 C C . LEU A 1 88 ? 5.395 -2.848 5.063 1.00 89.62 88 LEU A C 1
ATOM 695 O O . LEU A 1 88 ? 6.500 -2.648 5.579 1.00 89.62 88 LEU A O 1
ATOM 699 N N . TYR A 1 89 ? 4.343 -2.086 5.297 1.00 88.12 89 TYR A N 1
ATOM 700 C CA . TYR A 1 89 ? 4.358 -0.912 6.146 1.00 88.12 89 TYR A CA 1
ATOM 701 C C . TYR A 1 89 ? 3.385 -1.089 7.295 1.00 88.12 89 TYR A C 1
ATOM 703 O O . TYR A 1 89 ? 2.340 -1.716 7.138 1.00 88.12 89 TYR A O 1
ATOM 711 N N . TYR A 1 90 ? 3.715 -0.480 8.427 1.00 89.12 90 TYR A N 1
ATOM 712 C CA . TYR A 1 90 ? 2.820 -0.361 9.566 1.00 89.12 90 TYR A CA 1
ATOM 713 C C . TYR A 1 90 ? 2.181 1.031 9.563 1.00 89.12 90 TYR A C 1
ATOM 715 O O . TYR A 1 90 ? 2.876 2.044 9.661 1.00 89.12 90 TYR A O 1
ATOM 723 N N . VAL A 1 91 ? 0.856 1.087 9.417 1.00 84.44 91 VAL A N 1
ATOM 724 C CA . VAL A 1 91 ? 0.063 2.316 9.252 1.00 84.44 91 VAL A CA 1
ATOM 725 C C . VAL A 1 91 ? 0.212 3.269 10.441 1.00 84.44 91 VAL A C 1
ATOM 727 O O . VAL A 1 91 ? 0.548 4.429 10.199 1.00 84.44 91 VAL A O 1
ATOM 730 N N . PRO A 1 92 ? 0.053 2.840 11.713 1.00 83.81 92 PRO A N 1
ATOM 731 C CA . PRO A 1 92 ? 0.030 3.773 12.842 1.00 83.81 92 PRO A CA 1
ATOM 732 C C . PRO A 1 92 ? 1.326 4.568 13.033 1.00 83.81 92 PRO A C 1
ATOM 734 O O . PRO A 1 92 ? 1.276 5.732 13.415 1.00 83.81 92 PRO A O 1
ATOM 737 N N . LYS A 1 93 ? 2.487 3.958 12.756 1.00 82.00 93 LYS A N 1
ATOM 738 C CA . LYS A 1 93 ? 3.806 4.620 12.866 1.00 82.00 93 LYS A CA 1
ATOM 739 C C . LYS A 1 93 ? 4.395 5.021 11.515 1.00 82.00 93 LYS A C 1
ATOM 741 O O . LYS A 1 93 ? 5.469 5.611 11.464 1.00 82.00 93 LYS A O 1
ATOM 746 N N . GLN A 1 94 ? 3.702 4.696 10.427 1.00 78.12 94 GLN A N 1
ATOM 747 C CA . GLN A 1 94 ? 4.086 4.992 9.051 1.00 78.12 94 GLN A CA 1
ATOM 748 C C . GLN A 1 94 ? 5.503 4.546 8.652 1.00 78.12 94 GLN A C 1
ATOM 750 O O . GLN A 1 94 ? 6.149 5.194 7.824 1.00 78.12 94 GLN A O 1
ATOM 755 N N . ASN A 1 95 ? 5.987 3.438 9.208 1.00 84.50 95 ASN A N 1
ATOM 756 C CA . ASN A 1 95 ? 7.322 2.915 8.943 1.00 84.50 95 ASN A CA 1
ATOM 757 C C . ASN A 1 95 ? 7.273 1.606 8.148 1.00 84.50 95 ASN A C 1
ATOM 759 O O . ASN A 1 95 ? 6.301 0.852 8.205 1.00 84.50 95 ASN A O 1
ATOM 763 N N . ILE A 1 96 ? 8.354 1.331 7.420 1.00 88.81 96 ILE A N 1
ATOM 764 C CA . ILE A 1 96 ? 8.579 0.030 6.785 1.00 88.81 96 ILE A CA 1
ATOM 765 C C . ILE A 1 96 ? 8.883 -0.979 7.891 1.00 88.81 96 ILE A C 1
ATOM 767 O O . ILE A 1 96 ? 9.753 -0.733 8.727 1.00 88.81 96 ILE A O 1
ATOM 771 N N . VAL A 1 97 ? 8.178 -2.106 7.881 1.00 92.25 97 VAL A N 1
ATOM 772 C CA . VAL A 1 97 ? 8.414 -3.222 8.810 1.00 92.25 97 VAL A CA 1
ATOM 773 C C . VAL A 1 97 ? 9.002 -4.443 8.113 1.00 92.25 97 VAL A C 1
ATOM 775 O O . VAL A 1 97 ? 9.646 -5.260 8.762 1.00 92.25 97 VAL A O 1
ATOM 778 N N . TRP A 1 98 ? 8.834 -4.553 6.793 1.00 90.31 98 TRP A N 1
ATOM 779 C CA . TRP A 1 98 ? 9.468 -5.590 5.986 1.00 90.31 98 TRP A CA 1
ATOM 780 C C . TRP A 1 98 ? 9.653 -5.118 4.541 1.00 90.31 98 TRP A C 1
ATOM 782 O O . TRP A 1 98 ? 8.827 -4.372 4.016 1.00 90.31 98 TRP A O 1
ATOM 792 N N . ASN A 1 99 ? 10.750 -5.511 3.897 1.00 88.12 99 ASN A N 1
ATOM 793 C CA . ASN A 1 99 ? 11.074 -5.096 2.534 1.00 88.12 99 ASN A CA 1
ATOM 794 C C . ASN A 1 99 ? 11.982 -6.125 1.865 1.00 88.12 99 ASN A C 1
ATOM 796 O O . ASN A 1 99 ? 13.157 -6.214 2.210 1.00 88.12 99 ASN A O 1
ATOM 800 N N . GLU A 1 100 ? 11.452 -6.843 0.884 1.00 87.00 100 GLU A N 1
ATOM 801 C CA . GLU A 1 100 ? 12.136 -7.980 0.271 1.00 87.00 100 GLU A CA 1
ATOM 802 C C . GLU A 1 100 ? 12.157 -7.868 -1.251 1.00 87.00 100 GLU A C 1
ATOM 804 O O . GLU A 1 100 ? 11.209 -7.381 -1.875 1.00 87.00 100 GLU A O 1
ATOM 809 N N . LEU A 1 101 ? 13.249 -8.335 -1.859 1.00 84.88 101 LEU A N 1
ATOM 810 C CA . LEU A 1 101 ? 13.344 -8.509 -3.305 1.00 84.88 101 LEU A CA 1
ATOM 811 C C . LEU A 1 101 ? 12.571 -9.761 -3.720 1.00 84.88 101 LEU A C 1
ATOM 813 O O . LEU A 1 101 ? 12.832 -10.859 -3.234 1.00 84.88 101 LEU A O 1
ATOM 817 N N . VAL A 1 102 ? 11.660 -9.617 -4.677 1.00 74.31 102 VAL A N 1
ATOM 818 C CA . VAL A 1 102 ? 10.964 -10.765 -5.258 1.00 74.31 102 VAL A CA 1
ATOM 819 C C . VAL A 1 102 ? 11.926 -11.458 -6.217 1.00 74.31 102 VAL A C 1
ATOM 821 O O . VAL A 1 102 ? 12.139 -11.000 -7.339 1.00 74.31 102 VAL A O 1
ATOM 824 N N . LYS A 1 103 ? 12.526 -12.564 -5.770 1.00 69.19 103 LYS A N 1
ATOM 825 C CA . LYS A 1 103 ? 13.224 -13.496 -6.662 1.00 69.19 103 LYS A CA 1
ATOM 826 C C . LYS A 1 103 ? 12.171 -14.249 -7.480 1.00 69.19 103 LYS A C 1
ATOM 828 O O . LYS A 1 103 ? 11.101 -14.581 -6.965 1.00 69.19 103 LYS A O 1
ATOM 833 N N . THR A 1 104 ? 12.439 -14.472 -8.763 1.00 58.03 104 THR A N 1
ATOM 834 C CA . THR A 1 104 ? 11.541 -15.214 -9.659 1.00 58.03 104 THR A CA 1
ATOM 835 C C . THR A 1 104 ? 11.133 -16.550 -9.024 1.00 58.03 104 THR A C 1
ATOM 837 O O . THR A 1 104 ? 11.976 -17.280 -8.512 1.00 58.03 104 THR A O 1
ATOM 840 N N . GLY A 1 105 ? 9.827 -16.849 -9.019 1.00 47.97 105 GLY A N 1
ATOM 841 C CA . GLY A 1 105 ? 9.269 -18.086 -8.451 1.00 47.97 105 GLY A CA 1
ATOM 842 C C . GLY A 1 105 ? 8.576 -17.966 -7.085 1.00 47.97 105 GLY A C 1
ATOM 843 O O . GLY A 1 105 ? 8.112 -18.978 -6.568 1.00 47.97 105 GLY A O 1
ATOM 844 N N . PHE A 1 106 ? 8.452 -16.770 -6.497 1.00 43.44 106 PHE A N 1
ATOM 845 C CA . PHE A 1 106 ? 7.744 -16.608 -5.221 1.00 43.44 106 PHE A CA 1
ATOM 846 C C . PHE A 1 106 ? 6.248 -16.294 -5.412 1.00 43.44 106 PHE A C 1
ATOM 848 O O . PHE A 1 106 ? 5.878 -15.270 -5.983 1.00 43.44 106 PHE A O 1
ATOM 855 N N . SER A 1 107 ? 5.376 -17.158 -4.887 1.00 42.44 107 SER A N 1
ATOM 856 C CA . SER A 1 107 ? 3.940 -16.896 -4.724 1.00 42.44 107 SER A CA 1
ATOM 857 C C . SER A 1 107 ? 3.701 -16.358 -3.313 1.00 42.44 107 SER A C 1
ATOM 859 O O . SER A 1 107 ? 3.673 -17.134 -2.358 1.00 42.44 107 SER A O 1
ATOM 861 N N . LEU A 1 108 ? 3.479 -15.049 -3.167 1.00 44.03 108 LEU A N 1
ATOM 862 C CA . LEU A 1 108 ? 2.981 -14.498 -1.906 1.00 44.03 108 LEU A CA 1
ATOM 863 C C . LEU A 1 108 ? 1.484 -14.811 -1.792 1.00 44.03 108 LEU A C 1
ATOM 865 O O . LEU A 1 108 ? 0.653 -14.184 -2.447 1.00 44.03 108 LEU A O 1
ATOM 869 N N . ARG A 1 109 ? 1.139 -15.795 -0.957 1.00 44.09 109 ARG A N 1
ATOM 870 C CA . ARG A 1 109 ? -0.233 -15.965 -0.475 1.00 44.09 109 ARG A CA 1
ATOM 871 C C . ARG A 1 109 ? -0.377 -15.136 0.790 1.00 44.09 109 ARG A C 1
ATOM 873 O O . ARG A 1 109 ? 0.076 -15.545 1.853 1.00 44.09 109 ARG A O 1
ATOM 880 N N . PHE A 1 110 ? -0.992 -13.970 0.667 1.00 42.66 110 PHE A N 1
ATOM 881 C CA . PHE A 1 110 ? -1.545 -13.302 1.834 1.00 42.66 110 PHE A CA 1
ATOM 882 C C . PHE A 1 110 ? -2.795 -14.092 2.226 1.00 42.66 110 PHE A C 1
ATOM 884 O O . PHE A 1 110 ? -3.753 -14.135 1.454 1.00 42.66 110 PHE A O 1
ATOM 891 N N . LEU A 1 111 ? -2.771 -14.775 3.373 1.00 33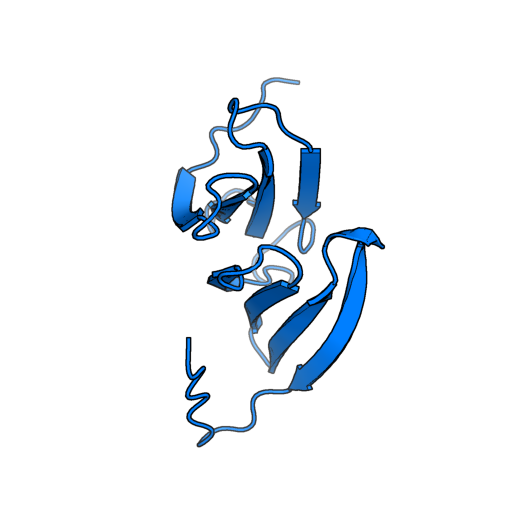.12 111 LEU A N 1
ATOM 892 C CA . LEU A 1 111 ? -4.023 -15.128 4.035 1.00 33.12 111 LEU A CA 1
ATOM 893 C C . LEU A 1 111 ? -4.572 -13.812 4.582 1.00 33.12 111 LEU A C 1
ATOM 895 O O . LEU A 1 111 ? -4.079 -13.307 5.589 1.00 33.12 111 LEU A O 1
ATOM 899 N N . ILE A 1 112 ? -5.498 -13.227 3.824 1.00 42.12 112 ILE A N 1
ATOM 900 C CA . ILE A 1 112 ? -6.316 -12.098 4.257 1.00 42.12 112 ILE A CA 1
ATOM 901 C C . ILE A 1 112 ? -7.525 -12.676 4.964 1.00 42.12 112 ILE A C 1
ATOM 903 O O . ILE A 1 112 ? -8.302 -13.437 4.341 1.00 42.12 112 ILE A O 1
#

Secondary structure (DSSP, 8-state):
-PPPPPEEEEEEE-TTS-EEEEEEEPPTTTTPPEEEEEEETTS-EEEEEEE--SSTTT--EEEEEEE-TTSSEEEEEEE-TT--EEEEEETTTTEEEEEEE--TT-------

Foldseek 3Di:
DDDDDWDFPDWEAALVLQKIKTFTDFDQPPQTWTWIWMAGSVRHTPDIGTQAGDDNQRHWHFPDKYAYNVRQKMWTFIDHPVWTKIWMAGPVVRDTPDMDTDDPPDDDDDPD

pLDDT: mean 73.5, std 16.94, range [33.12, 93.06]

Radius of gyration: 14.19 Å; chains: 1; bounding box: 30×43×34 Å

Sequence (112 aa):
MAERPRWPGFVDISDNGKYIVFVNWGWYDEGGFGGISFYNGNGDLLKEISFGSGGKSGLRWIRKACISRDGNYYAIASDHRNNSKVTLYYVPKQNIVWNELVKTGFSLRFLI